Protein AF-A0A383BZS5-F1 (afdb_monomer)

Sequence (45 aa):
MKFILTVNPHGGTKKGPQLLKKVKPIFEASGTDLFIIETTFAGHA

Foldseek 3Di:
D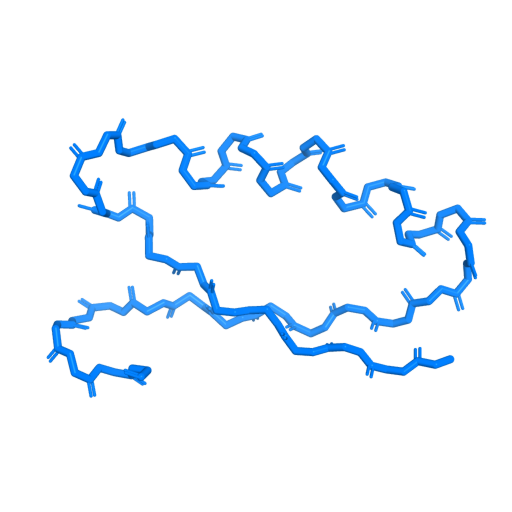EEEEEFECVPDVNCRVVVCVVCVVVCVVVVYHYHYHYDDDPPSD

InterPro domains:
  IPR001206 Diacylglycerol kinase, catalytic domain [PF00781] (3-45)
  IPR001206 Diacylglycerol kinase, catalytic domain [PS50146] (1-45)
  IPR016064 NAD kinase/diacylglycerol kinase-like domain superfamily [SSF111331] (1-45)
  IPR017438 Inorganic polyphosphate/ATP-NAD kinase, N-terminal [G3DSA:3.40.50.10330] (1-45)

Structure (mmCIF, N/CA/C/O backbone):
data_AF-A0A383BZS5-F1
#
_entry.id   AF-A0A383BZS5-F1
#
loop_
_at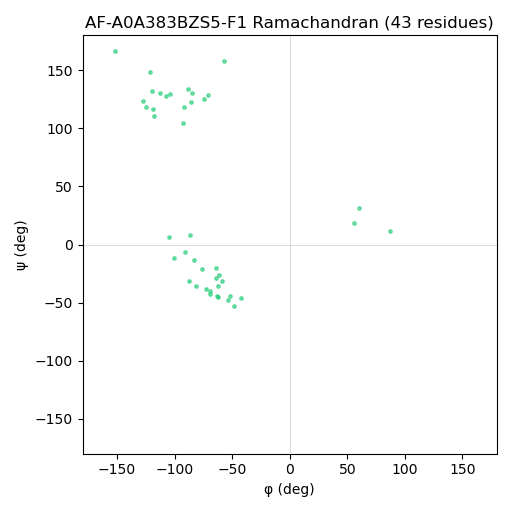om_site.group_PDB
_atom_site.id
_atom_site.type_symbol
_atom_site.label_atom_id
_atom_site.label_alt_id
_atom_site.label_comp_id
_atom_site.label_asym_id
_atom_site.label_entity_id
_atom_site.label_seq_id
_atom_site.pdbx_PDB_ins_code
_atom_site.Cartn_x
_atom_site.Cartn_y
_atom_site.Cartn_z
_atom_site.occupancy
_atom_site.B_iso_or_equiv
_atom_site.auth_seq_id
_atom_site.auth_comp_id
_atom_site.auth_asym_id
_atom_site.auth_atom_id
_atom_site.pdbx_PDB_model_num
ATOM 1 N N . MET A 1 1 ? -8.780 0.258 15.475 1.00 82.62 1 MET A N 1
ATOM 2 C CA . MET A 1 1 ? -8.376 -1.039 14.875 1.00 82.62 1 MET A CA 1
ATOM 3 C C . MET A 1 1 ? -7.128 -0.799 14.036 1.00 82.62 1 MET A C 1
ATOM 5 O O . MET A 1 1 ? -6.993 0.315 13.545 1.00 82.62 1 MET A O 1
ATOM 9 N N . LYS A 1 2 ? -6.216 -1.771 13.913 1.00 92.38 2 LYS A N 1
ATOM 10 C CA . LYS A 1 2 ? -4.961 -1.608 13.161 1.00 92.38 2 LYS A CA 1
ATOM 11 C C . LYS A 1 2 ? -4.896 -2.616 12.020 1.00 92.38 2 LYS A C 1
ATOM 13 O O . LYS A 1 2 ? -5.136 -3.797 12.255 1.00 92.38 2 LYS A O 1
ATOM 18 N N . PHE A 1 3 ? -4.561 -2.153 10.822 1.00 95.12 3 PHE A N 1
ATOM 19 C CA . PHE A 1 3 ? -4.400 -2.982 9.629 1.00 95.12 3 PHE A CA 1
ATOM 20 C C . PHE A 1 3 ? -2.992 -2.840 9.061 1.00 95.12 3 PHE A C 1
ATOM 22 O O . PHE A 1 3 ? -2.391 -1.768 9.130 1.00 95.12 3 PHE A O 1
ATOM 29 N N . ILE A 1 4 ? -2.495 -3.920 8.463 1.00 95.00 4 ILE A N 1
ATOM 30 C CA . ILE A 1 4 ? -1.257 -3.925 7.685 1.00 95.00 4 ILE A CA 1
ATOM 31 C C . ILE A 1 4 ? -1.637 -4.188 6.231 1.00 95.00 4 ILE A C 1
ATOM 33 O O . ILE A 1 4 ? -2.385 -5.123 5.947 1.00 95.00 4 ILE A O 1
ATOM 37 N N . LEU A 1 5 ? -1.133 -3.361 5.320 1.00 94.12 5 LEU A N 1
ATOM 38 C CA . LEU A 1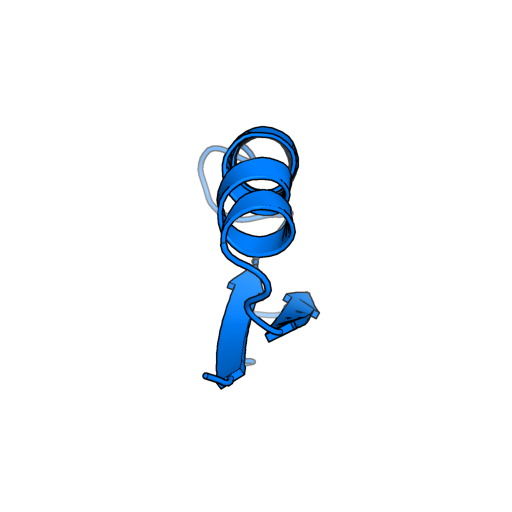 5 ? -1.351 -3.490 3.886 1.00 94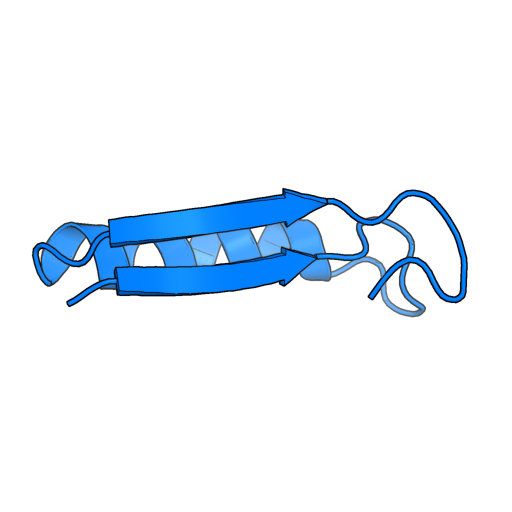.12 5 LEU A CA 1
ATOM 39 C C . LEU A 1 5 ? -0.009 -3.556 3.163 1.00 94.12 5 LEU A C 1
ATOM 41 O O . LEU A 1 5 ? 0.759 -2.596 3.183 1.00 94.12 5 LEU A O 1
ATOM 45 N N . THR A 1 6 ? 0.251 -4.669 2.484 1.00 93.62 6 THR A N 1
ATOM 46 C CA . THR A 1 6 ? 1.388 -4.798 1.574 1.00 93.62 6 THR A CA 1
ATOM 47 C C . THR A 1 6 ? 0.990 -4.344 0.169 1.00 93.62 6 THR A C 1
ATOM 49 O O . THR A 1 6 ? -0.077 -4.692 -0.341 1.00 93.62 6 THR A O 1
ATOM 52 N N . VAL A 1 7 ? 1.833 -3.536 -0.475 1.00 93.50 7 VAL A N 1
ATOM 53 C CA . VAL A 1 7 ? 1.612 -3.042 -1.840 1.00 93.50 7 VAL A CA 1
ATOM 54 C C . VAL A 1 7 ? 2.837 -3.332 -2.686 1.00 93.50 7 VAL A C 1
ATOM 56 O O . VAL A 1 7 ? 3.930 -2.872 -2.386 1.00 93.50 7 VAL A O 1
ATOM 59 N N . ASN A 1 8 ? 2.641 -4.040 -3.796 1.00 92.31 8 ASN A N 1
ATOM 60 C CA . ASN A 1 8 ? 3.655 -4.148 -4.837 1.00 92.31 8 ASN A CA 1
ATOM 61 C C . ASN A 1 8 ? 3.423 -3.060 -5.903 1.00 92.31 8 ASN A C 1
ATOM 63 O O . ASN A 1 8 ? 2.510 -3.214 -6.726 1.00 92.31 8 ASN A O 1
ATOM 67 N N . PRO A 1 9 ? 4.225 -1.975 -5.942 1.00 89.44 9 PRO A N 1
ATOM 68 C CA . PRO A 1 9 ? 4.072 -0.918 -6.944 1.00 89.44 9 PRO A CA 1
ATOM 69 C C . PRO A 1 9 ? 4.332 -1.408 -8.377 1.00 89.44 9 PRO A C 1
ATOM 71 O O . PRO A 1 9 ? 3.843 -0.810 -9.337 1.00 89.44 9 PRO A O 1
ATOM 74 N N . HIS A 1 10 ? 5.044 -2.526 -8.530 1.00 89.69 10 HIS A N 1
ATOM 75 C CA . HIS A 1 10 ? 5.429 -3.120 -9.808 1.00 89.69 10 HIS A CA 1
ATOM 76 C C . HIS A 1 10 ? 4.617 -4.372 -10.177 1.00 89.69 10 HIS A C 1
ATOM 78 O O . HIS A 1 10 ? 4.929 -5.019 -11.176 1.00 89.69 10 HIS A O 1
ATOM 84 N N . GLY A 1 11 ? 3.576 -4.716 -9.406 1.00 82.31 11 GLY A N 1
ATOM 85 C CA . GLY A 1 11 ? 2.703 -5.858 -9.698 1.00 82.31 11 GLY A CA 1
ATOM 86 C C . GLY A 1 11 ? 2.058 -5.753 -11.086 1.00 82.31 11 GLY A C 1
ATOM 87 O O . GLY A 1 11 ? 1.932 -4.656 -11.621 1.00 82.31 11 GLY A O 1
ATOM 88 N N . GLY A 1 12 ? 1.622 -6.874 -11.670 1.00 82.38 12 GLY A N 1
ATOM 89 C CA . GLY A 1 12 ? 1.341 -7.007 -13.113 1.00 82.38 12 GLY A CA 1
ATOM 90 C C . GLY A 1 12 ? 0.607 -5.840 -13.798 1.00 82.38 12 GLY A C 1
ATOM 91 O O . GLY A 1 12 ? 1.046 -5.376 -14.846 1.00 82.38 12 GLY A O 1
ATOM 92 N N . THR A 1 13 ? -0.470 -5.309 -13.206 1.00 88.06 13 THR A N 1
ATOM 93 C CA . THR A 1 13 ? -1.231 -4.181 -13.790 1.00 88.06 13 THR A CA 1
ATOM 94 C C . THR A 1 13 ? -0.758 -2.792 -13.347 1.00 88.06 13 THR A C 1
ATOM 96 O O . THR A 1 13 ? -1.265 -1.792 -13.848 1.00 88.06 13 THR A O 1
ATOM 99 N N . LYS A 1 14 ? 0.178 -2.708 -12.394 1.00 86.56 14 LYS A N 1
ATOM 100 C CA . LYS A 1 14 ? 0.745 -1.478 -11.803 1.00 86.56 14 LYS A CA 1
ATOM 101 C C . LYS A 1 14 ? -0.296 -0.518 -11.207 1.00 86.56 14 LYS A C 1
ATOM 103 O O . LYS A 1 14 ? -0.018 0.653 -10.967 1.00 86.56 14 LYS A O 1
ATOM 108 N N . LYS A 1 15 ? -1.510 -1.012 -10.931 1.00 90.75 15 LYS A N 1
ATOM 109 C CA . LYS A 1 15 ? -2.622 -0.226 -10.366 1.00 90.75 15 LYS A CA 1
ATOM 110 C C . LYS A 1 15 ? -2.568 -0.090 -8.842 1.00 90.75 15 LYS A C 1
ATOM 112 O O . LYS A 1 15 ? -3.278 0.754 -8.303 1.00 90.75 15 LYS A O 1
ATOM 117 N N . GLY A 1 16 ? -1.740 -0.884 -8.156 1.00 91.94 16 GLY A N 1
ATOM 118 C CA . GLY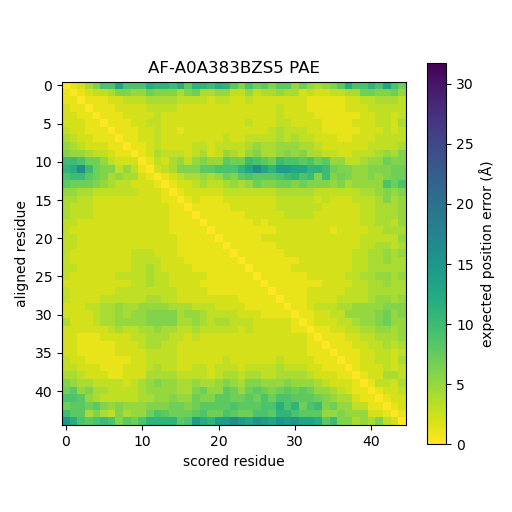 A 1 16 ? -1.632 -0.918 -6.690 1.00 91.94 16 GLY A CA 1
ATOM 119 C C . GLY A 1 16 ? -1.505 0.469 -6.042 1.00 91.94 16 GLY A C 1
ATOM 120 O O . GLY A 1 16 ? -2.351 0.815 -5.220 1.00 91.94 16 GLY A O 1
ATOM 121 N N . PRO A 1 17 ? -0.557 1.323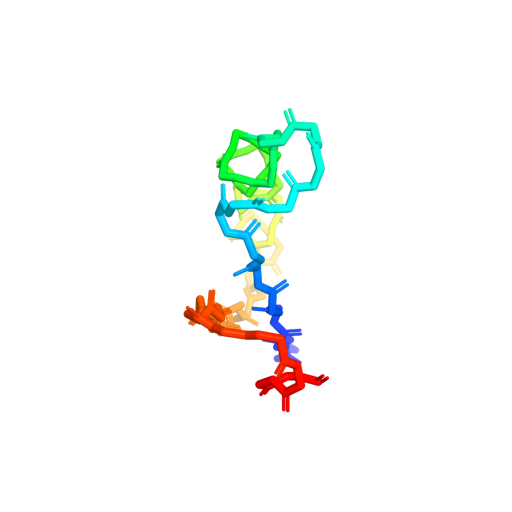 -6.473 1.00 92.88 17 PRO A N 1
ATOM 122 C CA . PRO A 1 17 ? -0.405 2.670 -5.917 1.00 92.88 17 PRO A CA 1
ATOM 123 C C . PRO A 1 17 ? -1.625 3.577 -6.134 1.00 92.88 17 PRO A C 1
ATOM 125 O O . PRO A 1 17 ? -1.968 4.387 -5.275 1.00 92.88 17 PRO A O 1
ATOM 128 N N . GLN A 1 18 ? -2.313 3.452 -7.274 1.00 94.38 18 GLN A N 1
ATOM 129 C CA . GLN A 1 18 ? -3.518 4.242 -7.549 1.00 94.38 18 GLN A CA 1
ATOM 130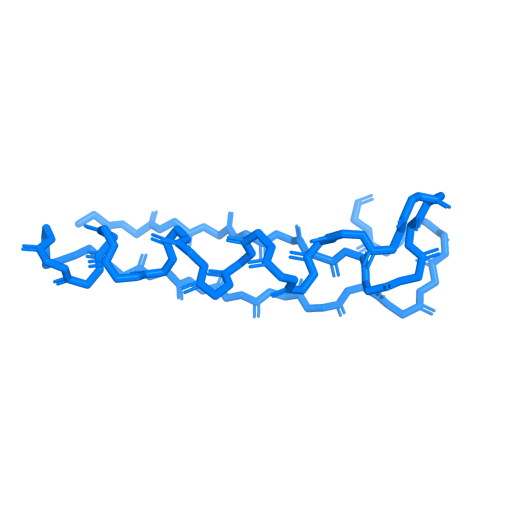 C C . GLN A 1 18 ? -4.711 3.770 -6.713 1.00 94.38 18 GLN A C 1
ATOM 132 O O . GLN A 1 18 ? -5.486 4.594 -6.233 1.00 94.38 18 GLN A O 1
ATOM 137 N N . LEU A 1 19 ? -4.853 2.457 -6.522 1.00 93.94 19 LEU A N 1
ATOM 138 C CA . LEU A 1 19 ? -5.859 1.872 -5.636 1.00 93.94 19 LEU A CA 1
ATOM 139 C C . LEU A 1 19 ? -5.616 2.287 -4.187 1.00 93.94 19 LEU A C 1
ATOM 141 O O . LEU A 1 19 ? -6.557 2.735 -3.538 1.00 93.94 19 LEU A O 1
ATOM 145 N N . LEU A 1 20 ? -4.363 2.244 -3.720 1.00 95.25 20 LEU A N 1
ATOM 146 C CA . LEU A 1 20 ? -3.980 2.691 -2.381 1.00 95.25 20 LEU A CA 1
ATOM 147 C C . LEU A 1 20 ? -4.456 4.124 -2.105 1.00 95.25 20 LEU A C 1
ATOM 149 O O . LEU A 1 20 ? -5.098 4.374 -1.088 1.00 95.25 20 LEU A O 1
ATOM 153 N N . LYS A 1 21 ? -4.218 5.051 -3.042 1.00 95.31 21 LYS A N 1
ATOM 154 C CA . LYS A 1 21 ? -4.677 6.447 -2.931 1.00 95.31 21 LYS A CA 1
ATOM 155 C C . LYS A 1 21 ? -6.196 6.579 -2.799 1.00 95.31 21 LYS A C 1
ATOM 157 O O . LYS A 1 21 ? -6.659 7.514 -2.158 1.00 95.31 21 LYS A O 1
ATOM 162 N N . LYS A 1 22 ? -6.968 5.669 -3.402 1.00 96.19 22 LYS A N 1
ATOM 163 C CA . LYS A 1 22 ? -8.438 5.678 -3.333 1.00 96.19 22 LYS A CA 1
ATOM 164 C C . LYS A 1 22 ? -8.975 5.064 -2.044 1.00 96.19 22 LYS A C 1
ATOM 166 O O . LYS A 1 22 ? -9.994 5.527 -1.549 1.00 96.19 22 LYS A O 1
ATOM 171 N N . VAL A 1 23 ? -8.318 4.030 -1.516 1.00 94.94 23 VAL A N 1
ATOM 172 C CA . VAL A 1 23 ? -8.799 3.321 -0.319 1.00 94.94 23 VAL A CA 1
ATOM 173 C C . VAL A 1 23 ? -8.312 3.951 0.981 1.00 94.94 23 VAL A C 1
ATOM 175 O O . VAL A 1 23 ? -9.054 3.929 1.955 1.00 94.94 23 VAL A O 1
ATOM 178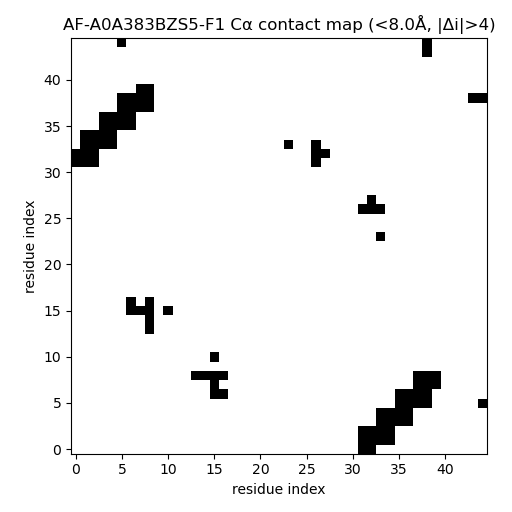 N N . LYS A 1 24 ? -7.118 4.564 1.011 1.00 95.25 24 LYS A N 1
ATOM 179 C CA . LYS A 1 24 ? -6.551 5.185 2.222 1.00 95.25 24 LYS A CA 1
ATOM 180 C C . LYS A 1 24 ? -7.513 6.172 2.916 1.00 95.25 24 LYS A C 1
ATOM 182 O O . LYS A 1 24 ? -7.687 6.027 4.124 1.00 95.25 24 LYS A O 1
ATOM 187 N N . PRO A 1 25 ? -8.220 7.073 2.200 1.00 96.38 25 PRO A N 1
ATOM 188 C CA . PRO A 1 25 ? -9.173 7.992 2.828 1.00 96.38 25 PRO A CA 1
ATOM 189 C C . PRO A 1 25 ? -10.335 7.296 3.549 1.00 96.38 25 PRO A C 1
ATOM 191 O O . PRO A 1 25 ? -10.895 7.856 4.484 1.00 96.38 25 PRO A O 1
ATOM 194 N N . ILE A 1 26 ? -10.701 6.074 3.143 1.00 96.12 26 ILE A N 1
ATOM 195 C CA . ILE A 1 26 ? -11.778 5.300 3.780 1.00 96.12 26 ILE A CA 1
ATOM 196 C C . ILE A 1 26 ? -11.344 4.853 5.182 1.00 96.12 26 ILE A C 1
ATOM 198 O O . ILE A 1 26 ? -12.117 4.968 6.129 1.00 96.12 26 ILE A O 1
ATOM 202 N N . PHE A 1 27 ? -10.095 4.394 5.323 1.00 95.06 27 PHE A N 1
ATOM 203 C CA . PHE A 1 27 ? -9.518 4.012 6.616 1.00 95.06 27 PHE A CA 1
ATOM 204 C C . PHE A 1 27 ? -9.293 5.230 7.521 1.00 95.06 27 PHE A C 1
ATOM 206 O O . PHE A 1 27 ? -9.573 5.174 8.717 1.00 95.06 27 PHE A O 1
ATOM 213 N N . GLU A 1 28 ? -8.834 6.347 6.949 1.00 93.69 28 GLU A N 1
ATOM 214 C CA . GLU A 1 28 ? -8.669 7.608 7.682 1.00 93.69 28 GLU A CA 1
ATOM 215 C C . GLU A 1 28 ? -10.018 8.116 8.217 1.00 93.69 28 GLU A C 1
ATOM 217 O O . GLU A 1 28 ? -10.128 8.455 9.395 1.00 93.69 28 GLU A O 1
ATOM 222 N N . ALA A 1 29 ? -11.071 8.086 7.391 1.00 96.50 29 ALA A N 1
ATOM 223 C CA . ALA A 1 29 ? -12.418 8.495 7.787 1.00 96.50 29 ALA A CA 1
ATOM 224 C C . ALA A 1 29 ? -13.029 7.599 8.879 1.00 96.50 29 ALA A C 1
ATOM 226 O O . ALA A 1 29 ? -13.824 8.075 9.686 1.00 96.50 29 ALA A O 1
ATOM 227 N N . SER A 1 30 ? -12.649 6.318 8.941 1.00 95.44 30 SER A N 1
ATOM 228 C CA . SER A 1 30 ? -13.086 5.396 9.994 1.00 95.44 30 SER A CA 1
ATOM 229 C C . SER A 1 30 ? -12.210 5.433 11.254 1.00 95.44 30 SER A C 1
ATOM 231 O O . SER A 1 30 ? -12.359 4.568 12.119 1.00 95.44 30 SER A O 1
ATOM 233 N N . GLY A 1 31 ? -11.263 6.377 11.361 1.00 94.38 31 GLY A N 1
ATOM 234 C CA . GLY A 1 31 ? -10.337 6.474 12.497 1.00 94.38 31 GLY A CA 1
ATOM 235 C C . GLY A 1 31 ? -9.476 5.220 12.672 1.00 94.38 31 GLY A C 1
ATOM 236 O O . GLY A 1 31 ? -9.181 4.798 13.790 1.00 94.38 31 GLY A O 1
ATOM 237 N N . THR A 1 32 ? -9.162 4.546 11.566 1.00 95.25 32 THR A N 1
ATOM 238 C CA . THR A 1 32 ? -8.488 3.251 11.552 1.00 95.25 32 THR A CA 1
ATOM 239 C C . THR A 1 32 ? -7.045 3.402 11.087 1.00 95.25 32 THR A C 1
ATOM 241 O O . THR A 1 32 ? -6.785 3.927 10.007 1.00 95.25 32 THR A O 1
ATOM 244 N N . ASP A 1 33 ? -6.106 2.878 11.875 1.00 93.19 33 ASP A N 1
ATOM 245 C CA . ASP A 1 33 ? -4.685 2.920 11.534 1.00 93.19 33 ASP A CA 1
ATOM 246 C C . ASP A 1 33 ? -4.376 1.918 10.418 1.00 93.19 33 ASP A C 1
ATOM 248 O O . ASP A 1 33 ? -4.628 0.714 10.557 1.00 93.19 33 ASP A O 1
ATOM 252 N N . LEU A 1 34 ? -3.778 2.408 9.334 1.00 95.31 34 LEU A N 1
ATOM 253 C CA . LEU A 1 34 ? -3.318 1.599 8.211 1.00 95.31 34 LEU A CA 1
ATOM 254 C C . LEU A 1 34 ? -1.797 1.721 8.069 1.00 95.31 34 LEU A C 1
ATOM 256 O O . LEU A 1 34 ? -1.285 2.769 7.676 1.00 95.31 34 LEU A O 1
ATOM 260 N N . PHE A 1 35 ? -1.075 0.641 8.368 1.00 96.00 35 PHE A N 1
ATOM 261 C CA . PHE A 1 35 ? 0.369 0.549 8.169 1.00 96.00 35 PHE A CA 1
ATOM 262 C C . PHE A 1 35 ? 0.666 -0.040 6.790 1.00 96.00 35 PHE A C 1
ATOM 264 O O . PHE A 1 35 ? 0.272 -1.166 6.490 1.00 96.00 35 PHE A O 1
ATOM 271 N N . ILE A 1 36 ? 1.335 0.731 5.937 1.00 95.12 36 ILE A N 1
ATOM 272 C CA . ILE A 1 36 ? 1.569 0.370 4.536 1.00 95.12 36 ILE A CA 1
ATOM 273 C C . ILE A 1 36 ? 3.018 -0.087 4.372 1.00 95.12 36 ILE A C 1
ATOM 275 O O . ILE A 1 36 ? 3.937 0.622 4.776 1.00 95.12 36 ILE A O 1
ATOM 279 N N . ILE A 1 37 ? 3.212 -1.249 3.751 1.00 94.69 37 ILE A N 1
ATOM 280 C CA . ILE A 1 37 ? 4.525 -1.813 3.429 1.00 94.69 37 ILE A CA 1
ATOM 281 C C . ILE A 1 37 ? 4.626 -1.953 1.913 1.00 94.69 37 ILE A C 1
ATOM 283 O O . ILE A 1 37 ? 3.873 -2.710 1.301 1.00 94.69 37 ILE A O 1
ATOM 287 N N . GLU A 1 38 ? 5.560 -1.240 1.293 1.00 93.19 38 GLU A N 1
ATOM 288 C CA . GLU A 1 38 ? 5.830 -1.405 -0.134 1.00 93.19 38 GLU A CA 1
ATOM 289 C C . GLU A 1 38 ? 6.827 -2.543 -0.364 1.00 93.19 38 GLU A C 1
ATOM 291 O O . GLU A 1 38 ? 7.945 -2.530 0.151 1.00 93.19 38 GLU A O 1
ATOM 296 N N . THR A 1 39 ? 6.431 -3.541 -1.152 1.00 92.50 39 THR A N 1
ATOM 297 C CA . THR A 1 39 ? 7.307 -4.662 -1.495 1.00 92.50 39 THR A CA 1
ATOM 298 C C . THR A 1 39 ? 8.190 -4.300 -2.682 1.00 92.50 39 THR A C 1
ATOM 300 O O . THR A 1 39 ? 7.691 -3.887 -3.729 1.00 92.50 39 THR A O 1
ATOM 303 N N . THR A 1 40 ? 9.488 -4.541 -2.556 1.00 88.44 40 THR A N 1
ATOM 304 C CA . THR A 1 40 ? 10.500 -4.226 -3.577 1.00 88.44 40 THR A CA 1
ATOM 305 C C . THR A 1 40 ? 10.953 -5.422 -4.426 1.00 88.44 40 THR A C 1
ATOM 307 O O . THR A 1 40 ? 11.608 -5.219 -5.445 1.00 88.44 40 THR A O 1
ATOM 310 N N . PHE A 1 41 ? 10.608 -6.662 -4.054 1.00 86.00 41 PHE A N 1
ATOM 311 C CA . PHE A 1 41 ? 10.997 -7.888 -4.771 1.00 86.00 41 PHE A CA 1
ATOM 312 C C . PHE A 1 41 ? 9.971 -9.024 -4.587 1.00 86.00 41 PHE A C 1
ATOM 314 O O . PHE A 1 41 ? 9.088 -8.949 -3.731 1.00 86.00 41 PHE A O 1
ATOM 321 N N . ALA A 1 42 ? 10.067 -10.077 -5.408 1.00 82.38 42 ALA A N 1
ATOM 322 C CA . ALA A 1 42 ? 9.203 -11.257 -5.314 1.00 82.38 42 ALA A CA 1
ATOM 323 C C . ALA A 1 42 ? 9.540 -12.094 -4.066 1.00 82.38 42 ALA A C 1
ATOM 325 O O . ALA A 1 42 ? 10.697 -12.444 -3.863 1.00 82.38 42 ALA A O 1
ATOM 326 N N . GLY A 1 43 ? 8.535 -12.425 -3.249 1.00 83.69 43 GLY A N 1
ATOM 327 C CA . GLY A 1 43 ? 8.726 -13.125 -1.969 1.00 83.69 43 GLY A CA 1
ATOM 328 C C . GLY A 1 43 ? 9.006 -12.212 -0.765 1.00 83.69 43 GLY A C 1
ATOM 329 O O . GLY A 1 43 ? 9.393 -12.701 0.287 1.00 83.69 43 GLY A O 1
ATOM 330 N N . HIS A 1 44 ? 8.827 -10.893 -0.906 1.00 83.75 44 HIS A N 1
ATOM 331 C CA . HIS A 1 44 ? 8.935 -9.925 0.199 1.00 83.75 44 HIS A CA 1
ATOM 332 C C . HIS A 1 44 ? 7.700 -9.948 1.129 1.00 83.75 44 HIS A C 1
ATOM 334 O O . HIS A 1 44 ? 7.774 -9.505 2.270 1.00 83.75 44 HIS A O 1
ATOM 340 N N . ALA A 1 45 ? 6.562 -10.455 0.654 1.00 77.56 45 ALA A N 1
ATOM 341 C CA . ALA A 1 45 ? 5.321 -10.582 1.414 1.00 77.56 45 ALA A CA 1
ATOM 342 C C . ALA A 1 45 ? 4.768 -12.000 1.298 1.00 77.56 45 ALA A C 1
ATOM 344 O O . ALA A 1 45 ? 4.985 -12.612 0.223 1.00 77.56 45 ALA A O 1
#

Mean predicted aligned error: 3.38 Å

Secondary structure (DSSP, 8-state):
-EEEEEE-TTSTT--HHHHHHHHHHHHHHTT-EEEEEE--STT--

Nearest PDB structures (foldseek):
  4kzk-assembly1_A  TM=6.951E-01  e=5.515E+00  Burkholderia thailandensis E264

Solvent-accessible surface area (backbone atoms only — not comparable to full-atom values): 2845 Å² total; per-residue (Å²): 103,80,47,78,45,80,36,42,61,79,40,96,84,48,50,46,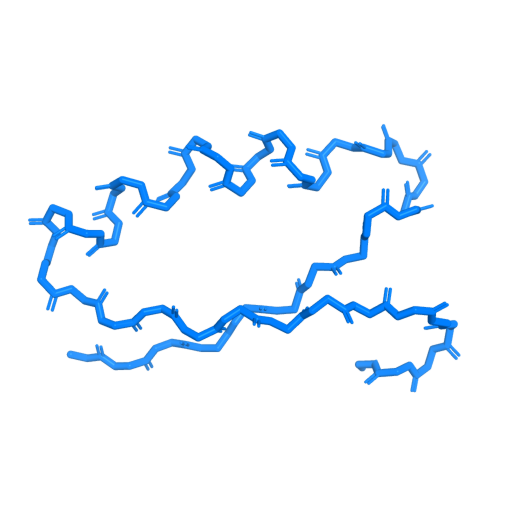59,62,50,48,68,66,49,51,60,57,37,57,74,67,71,32,51,73,48,77,45,76,44,88,57,93,82,69,118

Organism: NCBI:txid408172

Radius of gyration: 11.33 Å; Cα contacts (8 Å, |Δi|>4): 48; chains: 1; bounding box: 24×22×29 Å

pLDDT: mean 91.61, std 4.84, range [77.56, 96.5]